Protein AF-A0A0F9IP49-F1 (afdb_monomer)

Organism: NCBI:txid412755

Secondary structure (DSSP, 8-state):
--THHHHHHHHTT--GGG-----S-HHHHHHH--S-EEEEEE-S--SHHHHHHHHHHHGGGEEEEEEEEEESTT-TT-THHHHHHHHHHTTSEEEEEETTEEEEE--

Structure (mmCIF, N/CA/C/O backbone):
data_AF-A0A0F9IP49-F1
#
_entry.id   AF-A0A0F9IP49-F1
#
loop_
_atom_site.group_PDB
_atom_site.id
_atom_site.type_symbol
_atom_site.label_atom_id
_atom_site.label_alt_id
_atom_site.label_comp_id
_atom_site.label_asym_id
_atom_site.label_entity_id
_atom_site.label_seq_id
_atom_site.pdbx_PDB_ins_code
_atom_site.Cartn_x
_atom_site.Cartn_y
_atom_site.Cartn_z
_atom_site.occupancy
_atom_site.B_iso_or_equiv
_atom_site.auth_seq_id
_atom_site.auth_comp_id
_atom_site.auth_asym_id
_atom_site.auth_atom_id
_atom_site.pdbx_PDB_model_num
ATOM 1 N N . PRO A 1 1 ? -0.328 19.542 8.346 1.00 53.91 1 PRO A N 1
ATOM 2 C CA . PRO A 1 1 ? -0.943 19.641 7.001 1.00 53.91 1 PRO A CA 1
ATOM 3 C C . PRO A 1 1 ? -0.322 20.784 6.208 1.00 53.91 1 PRO A C 1
ATOM 5 O O . PRO A 1 1 ? -0.301 21.903 6.711 1.00 53.91 1 PRO A O 1
ATOM 8 N N . ALA A 1 2 ? 0.028 20.545 4.946 1.00 51.00 2 ALA A N 1
ATOM 9 C CA . ALA A 1 2 ? -0.337 21.558 3.968 1.00 51.00 2 ALA A CA 1
ATOM 10 C C . ALA A 1 2 ? -1.884 21.620 3.976 1.00 51.00 2 ALA A C 1
ATOM 12 O O . ALA A 1 2 ? -2.521 20.566 3.912 1.00 51.00 2 ALA A O 1
ATOM 13 N N . PRO A 1 3 ? -2.524 22.790 4.119 1.00 66.19 3 PRO A N 1
ATOM 14 C CA . PRO A 1 3 ? -3.988 22.950 4.108 1.00 66.19 3 PRO A CA 1
ATOM 15 C C . PRO A 1 3 ? -4.714 22.292 2.915 1.00 66.19 3 PRO A C 1
ATOM 17 O O . PRO A 1 3 ? -5.928 22.117 2.943 1.00 66.19 3 PRO A O 1
ATOM 20 N N . LEU A 1 4 ? -3.970 21.897 1.880 1.00 82.81 4 LEU A N 1
ATOM 21 C CA . LEU A 1 4 ? -4.461 21.462 0.581 1.00 82.81 4 LEU A CA 1
ATOM 22 C C . LEU A 1 4 ? -5.113 20.065 0.561 1.00 82.81 4 LEU A C 1
ATOM 24 O O . LEU A 1 4 ? -6.101 19.886 -0.142 1.00 82.81 4 LEU A O 1
ATOM 28 N N . GLU A 1 5 ? -4.637 19.093 1.348 1.00 87.56 5 GLU A N 1
ATOM 29 C CA . GLU A 1 5 ? -5.172 17.712 1.322 1.00 87.56 5 GLU A CA 1
ATOM 30 C C . GLU A 1 5 ? -6.653 17.658 1.719 1.00 87.56 5 GLU A C 1
ATOM 32 O O . GLU A 1 5 ? -7.488 17.122 0.994 1.00 87.56 5 GLU A O 1
ATOM 37 N N . LYS A 1 6 ? -6.998 18.268 2.862 1.00 88.12 6 LYS A N 1
ATOM 38 C CA . LYS A 1 6 ? -8.380 18.299 3.361 1.00 88.12 6 LYS A CA 1
ATOM 39 C C . LYS A 1 6 ? -9.299 19.043 2.390 1.00 88.12 6 LYS A C 1
ATOM 41 O O . LYS A 1 6 ? -10.436 18.629 2.190 1.00 88.12 6 LYS A O 1
ATOM 46 N N . LEU A 1 7 ? -8.799 20.111 1.765 1.00 91.75 7 LEU A N 1
ATOM 47 C CA . LEU A 1 7 ? -9.538 20.846 0.740 1.00 91.75 7 LEU A CA 1
ATOM 48 C C . LEU A 1 7 ? -9.797 19.984 -0.500 1.00 91.75 7 LEU A C 1
ATOM 50 O O . LEU A 1 7 ? -10.893 20.046 -1.047 1.00 91.75 7 LEU A O 1
ATOM 54 N N . ASN A 1 8 ? -8.839 19.155 -0.918 1.00 92.88 8 ASN A N 1
ATOM 55 C CA . ASN A 1 8 ? -9.031 18.231 -2.035 1.00 92.88 8 ASN A CA 1
ATOM 56 C C . ASN A 1 8 ? -10.082 17.160 -1.712 1.00 92.88 8 ASN A C 1
ATOM 58 O O . ASN A 1 8 ? -10.965 16.931 -2.533 1.00 92.88 8 ASN A O 1
ATOM 62 N N . LEU A 1 9 ? -10.072 16.593 -0.500 1.00 93.38 9 LEU A N 1
ATOM 63 C CA . LEU A 1 9 ? -11.124 15.663 -0.062 1.00 93.38 9 LEU A CA 1
ATOM 64 C C . LEU A 1 9 ? -12.518 16.309 -0.125 1.00 93.38 9 LEU A C 1
ATOM 66 O O . LEU A 1 9 ? -13.447 15.718 -0.673 1.00 93.38 9 LEU A O 1
ATOM 70 N N . ILE A 1 10 ? -12.648 17.550 0.360 1.00 93.19 10 ILE A N 1
ATOM 71 C CA . ILE A 1 10 ? -13.906 18.313 0.304 1.00 93.19 10 ILE A CA 1
ATOM 72 C C . ILE A 1 10 ? -14.334 18.568 -1.149 1.00 93.19 10 ILE A C 1
ATOM 74 O O . ILE A 1 10 ? -15.498 18.363 -1.490 1.00 93.19 10 ILE A O 1
ATOM 78 N N . ARG A 1 11 ? -13.406 18.977 -2.025 1.00 94.56 11 ARG A N 1
ATOM 79 C CA . ARG A 1 11 ? -13.677 19.215 -3.457 1.00 94.56 11 ARG A CA 1
ATOM 80 C C . ARG A 1 11 ? -14.164 17.956 -4.171 1.00 94.56 11 ARG A C 1
ATOM 82 O O . ARG A 1 11 ? -15.067 18.042 -4.997 1.00 94.56 11 ARG A O 1
ATOM 89 N N . CYS A 1 12 ? -13.611 16.799 -3.817 1.00 95.69 12 CYS A N 1
ATOM 90 C CA . CYS A 1 12 ? -14.032 15.496 -4.327 1.00 95.69 12 CYS A CA 1
ATOM 91 C C . CYS A 1 12 ? -15.315 14.962 -3.667 1.00 95.69 12 CYS A C 1
ATOM 93 O O . CYS A 1 12 ? -15.729 13.852 -3.984 1.00 95.69 12 CYS A O 1
ATOM 95 N N . LYS A 1 13 ? -15.954 15.731 -2.770 1.00 96.44 13 LYS A N 1
ATOM 96 C CA . LYS A 1 13 ? -17.154 15.330 -2.016 1.00 96.44 13 LYS A CA 1
ATOM 97 C C . LYS A 1 13 ? -16.949 14.053 -1.187 1.00 96.44 13 LYS A C 1
ATOM 99 O O . LYS A 1 13 ? -17.893 13.300 -0.963 1.00 96.44 13 LYS A O 1
ATOM 104 N N . ILE A 1 14 ? -15.723 13.815 -0.721 1.00 94.81 14 ILE A N 1
ATOM 105 C CA . ILE A 1 14 ? -15.419 12.728 0.210 1.00 94.81 14 ILE A CA 1
ATOM 106 C C . ILE A 1 14 ? -15.893 13.128 1.611 1.00 94.81 14 ILE A C 1
ATOM 108 O O . ILE A 1 14 ? -15.605 14.230 2.086 1.00 94.81 14 ILE A O 1
ATOM 112 N N . ASP A 1 15 ? -16.597 12.221 2.289 1.00 94.88 15 ASP A N 1
ATOM 113 C CA . ASP A 1 15 ? -16.999 12.402 3.684 1.00 94.88 15 ASP A CA 1
ATOM 114 C C . ASP A 1 15 ? -15.774 12.392 4.607 1.00 94.88 15 ASP A C 1
ATOM 116 O O . ASP A 1 15 ? -15.261 11.349 5.017 1.00 94.88 15 ASP A O 1
ATOM 120 N N . THR A 1 16 ? -15.314 13.590 4.967 1.00 92.81 16 THR A N 1
ATOM 121 C CA . THR A 1 16 ? -14.118 13.754 5.799 1.00 92.81 16 THR A CA 1
ATOM 122 C C . THR A 1 16 ? -14.279 13.240 7.231 1.00 92.81 16 THR A C 1
ATOM 124 O O . THR A 1 16 ? -13.269 13.082 7.910 1.00 92.81 16 THR A O 1
ATOM 127 N N . THR A 1 17 ? -15.500 12.951 7.703 1.00 94.00 17 THR A N 1
ATOM 128 C CA . THR A 1 17 ? -15.708 12.354 9.038 1.00 94.00 17 THR A CA 1
ATOM 129 C C . THR A 1 17 ? -15.301 10.881 9.079 1.00 94.00 17 THR A C 1
ATOM 131 O O . THR A 1 17 ? -14.980 10.352 10.141 1.00 94.00 17 THR A O 1
ATOM 134 N N . ARG A 1 18 ? -15.236 10.239 7.907 1.00 93.56 18 ARG A N 1
ATOM 135 C CA . ARG A 1 18 ? -14.792 8.855 7.710 1.00 93.56 18 ARG A CA 1
ATOM 136 C C . ARG A 1 18 ? -13.368 8.762 7.160 1.00 93.56 18 ARG A C 1
ATOM 138 O O . ARG A 1 18 ? -12.927 7.680 6.781 1.00 93.56 18 ARG A O 1
ATOM 145 N N . CYS A 1 19 ? -12.636 9.876 7.133 1.00 93.12 19 CYS A N 1
ATOM 146 C CA . CYS A 1 19 ? -11.242 9.930 6.707 1.00 93.12 19 CYS A CA 1
ATOM 147 C C . CYS A 1 19 ? -10.341 10.271 7.890 1.00 93.12 19 CYS A C 1
ATOM 149 O O . CYS A 1 19 ? -10.368 11.384 8.415 1.00 93.12 19 CYS A O 1
ATOM 151 N N . ILE A 1 20 ? -9.487 9.326 8.269 1.00 91.81 20 ILE A N 1
ATOM 152 C CA . ILE A 1 20 ? -8.490 9.528 9.317 1.00 91.81 20 ILE A CA 1
ATOM 153 C C . ILE A 1 20 ? -7.128 9.663 8.649 1.00 91.81 20 ILE A C 1
ATOM 155 O O . ILE A 1 20 ? -6.713 8.794 7.887 1.00 91.81 20 ILE A O 1
ATOM 159 N N . ARG A 1 21 ? -6.415 10.751 8.951 1.00 91.06 21 ARG A N 1
ATOM 160 C CA . ARG A 1 21 ? -5.029 10.919 8.511 1.00 91.06 21 ARG A CA 1
ATOM 161 C C . ARG A 1 21 ? -4.073 10.426 9.587 1.00 91.06 21 ARG A C 1
ATOM 163 O O . ARG A 1 21 ? -4.139 10.882 10.726 1.00 91.06 21 ARG A O 1
ATOM 170 N N . LEU A 1 22 ? -3.124 9.591 9.183 1.00 93.25 22 LEU A N 1
ATOM 171 C CA . LEU A 1 22 ? -2.020 9.129 10.016 1.00 93.25 22 LEU A CA 1
ATOM 172 C C . LEU A 1 22 ? -0.739 9.831 9.547 1.00 93.25 22 LEU A C 1
ATOM 174 O O . LEU A 1 22 ? -0.370 9.718 8.382 1.00 93.25 22 LEU A O 1
ATOM 178 N N . LEU A 1 23 ? -0.094 10.612 10.420 1.00 92.69 23 LEU A N 1
ATOM 179 C CA . LEU A 1 23 ? 1.108 11.380 10.072 1.00 92.69 23 LEU A CA 1
ATOM 180 C C . LEU A 1 23 ? 2.361 10.700 10.631 1.00 92.69 23 LEU A C 1
ATOM 182 O O . LEU A 1 23 ? 2.527 10.606 11.844 1.00 92.69 23 LEU A O 1
ATOM 186 N N . GLY A 1 24 ? 3.252 10.257 9.745 1.00 93.31 24 GLY A N 1
ATOM 187 C CA . GLY A 1 24 ? 4.500 9.595 10.113 1.00 93.31 24 GLY A CA 1
ATOM 188 C C . GLY A 1 24 ? 5.062 8.748 8.974 1.00 93.31 24 GLY A C 1
ATOM 189 O O . GLY A 1 24 ? 4.500 8.700 7.885 1.00 93.31 24 GLY A O 1
ATOM 190 N N . LYS A 1 25 ? 6.180 8.061 9.233 1.00 95.94 25 LYS A N 1
ATOM 191 C CA . LYS A 1 25 ? 6.714 7.050 8.307 1.00 95.94 25 LYS A CA 1
ATOM 192 C C . LYS A 1 25 ? 5.726 5.886 8.216 1.00 95.94 25 LYS A C 1
ATOM 194 O O . LYS A 1 25 ? 5.390 5.315 9.255 1.00 95.94 25 LYS A O 1
ATOM 199 N N . SER A 1 26 ? 5.308 5.533 7.002 1.00 96.94 26 SER A N 1
ATOM 200 C CA . SER A 1 26 ? 4.290 4.507 6.727 1.00 96.94 26 SER A CA 1
ATOM 201 C C . SER A 1 26 ? 4.556 3.204 7.492 1.00 96.94 26 SER A C 1
ATOM 203 O O . SER A 1 26 ? 3.743 2.795 8.321 1.00 96.94 26 SER A O 1
ATOM 205 N N . TRP A 1 27 ? 5.759 2.641 7.371 1.00 97.38 27 TRP A N 1
ATOM 206 C CA . TRP A 1 27 ? 6.140 1.423 8.091 1.00 97.38 27 TRP A CA 1
ATOM 207 C C . TRP A 1 27 ? 6.182 1.533 9.625 1.00 97.38 27 TRP A C 1
ATOM 209 O O . TRP A 1 27 ? 6.084 0.518 10.311 1.00 97.38 27 TRP A O 1
ATOM 219 N N . ASN A 1 28 ? 6.339 2.728 10.205 1.00 97.88 28 ASN A N 1
ATOM 220 C CA . ASN A 1 28 ? 6.238 2.897 11.662 1.00 97.88 28 ASN A CA 1
ATOM 221 C C . ASN A 1 28 ? 4.773 2.869 12.114 1.00 97.88 28 ASN A C 1
ATOM 223 O O . ASN A 1 28 ? 4.472 2.355 13.192 1.00 97.88 28 ASN A O 1
ATOM 227 N N . ILE A 1 29 ? 3.879 3.418 11.288 1.00 97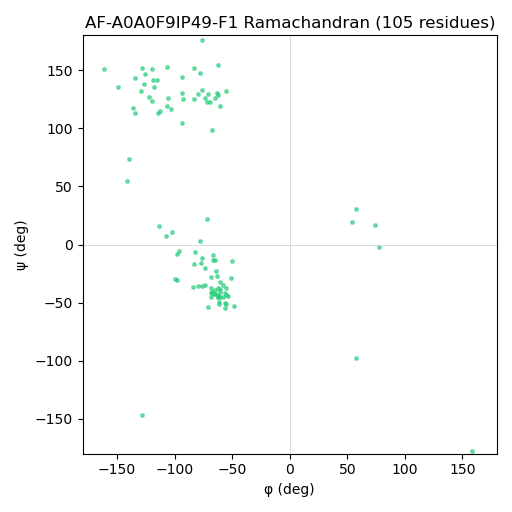.75 29 ILE A N 1
ATOM 228 C CA . ILE A 1 29 ? 2.437 3.416 11.525 1.00 97.75 29 ILE A CA 1
ATOM 229 C C . ILE A 1 29 ? 1.888 2.001 11.344 1.00 97.75 29 ILE A C 1
ATOM 231 O O . ILE A 1 29 ? 1.294 1.487 12.283 1.00 97.75 29 ILE A O 1
ATOM 235 N N . GLY A 1 30 ? 2.145 1.342 10.208 1.00 97.44 30 GLY A N 1
ATOM 236 C CA . GLY A 1 30 ? 1.617 0.002 9.905 1.00 97.44 30 GLY A CA 1
ATOM 237 C C . GLY A 1 30 ? 1.972 -1.044 10.969 1.00 97.44 30 GLY A C 1
ATOM 238 O O . GLY A 1 30 ? 1.105 -1.783 11.441 1.00 97.44 30 GLY A O 1
ATOM 239 N N . LYS A 1 31 ? 3.217 -1.015 11.472 1.00 96.81 31 LYS A N 1
ATOM 240 C CA . LYS A 1 31 ? 3.669 -1.892 12.568 1.00 96.81 31 LYS A CA 1
ATOM 241 C C . LYS A 1 31 ? 2.803 -1.782 13.822 1.00 96.81 31 LYS A C 1
ATOM 243 O O . LYS A 1 31 ? 2.551 -2.796 14.465 1.00 96.81 31 LYS A O 1
ATOM 248 N N . ASN A 1 32 ? 2.333 -0.580 14.146 1.00 96.00 32 ASN A N 1
ATOM 249 C CA . ASN A 1 32 ? 1.554 -0.297 15.352 1.00 96.00 32 ASN A CA 1
ATOM 250 C C . ASN A 1 32 ? 0.070 -0.035 15.059 1.00 96.00 32 ASN A C 1
ATOM 252 O O . ASN A 1 32 ? -0.660 0.383 15.956 1.00 96.00 32 ASN A O 1
ATOM 256 N N . PHE A 1 33 ? -0.382 -0.236 13.817 1.00 97.31 33 PHE A N 1
ATOM 257 C CA . PHE A 1 33 ? -1.760 0.045 13.449 1.00 97.31 33 PHE A CA 1
ATOM 258 C C . PHE A 1 33 ? -2.682 -0.983 14.127 1.00 97.31 33 PHE A C 1
ATOM 260 O O . PHE A 1 33 ? -2.475 -2.186 13.951 1.00 97.31 33 PHE A O 1
ATOM 267 N N . PRO A 1 34 ? -3.663 -0.545 14.937 1.00 96.62 34 PRO A N 1
ATOM 268 C CA . PRO A 1 34 ? -4.354 -1.436 15.870 1.00 96.62 34 PRO A CA 1
ATOM 269 C C . PRO A 1 34 ? -5.488 -2.246 15.231 1.00 96.62 34 PRO A C 1
ATOM 271 O O . PRO A 1 34 ? -6.071 -3.099 15.895 1.00 96.62 34 PRO A O 1
ATOM 274 N N . PHE A 1 35 ? -5.824 -1.982 13.967 1.00 97.00 35 PHE A N 1
ATOM 275 C CA . PHE A 1 35 ? -6.966 -2.589 13.291 1.00 97.00 35 PHE A CA 1
ATOM 276 C C . PHE A 1 35 ? -6.535 -3.390 12.067 1.00 97.00 35 PHE A C 1
ATOM 278 O O . PHE A 1 35 ? -5.556 -3.053 11.401 1.00 97.00 35 PHE A O 1
ATOM 285 N N 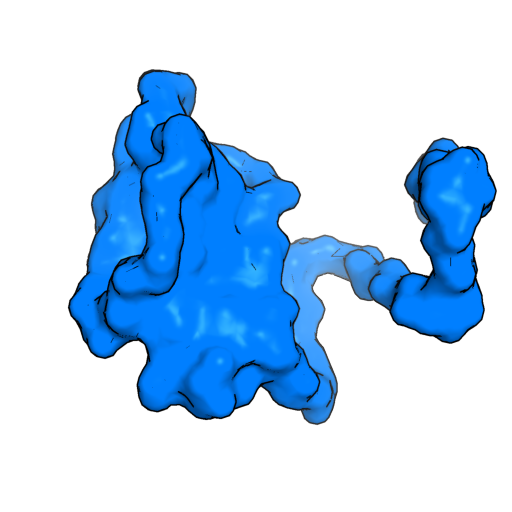. MET A 1 36 ? -7.314 -4.422 11.752 1.00 98.19 36 MET A N 1
ATOM 286 C CA . MET A 1 36 ? -7.226 -5.097 10.462 1.00 98.19 36 MET A CA 1
ATOM 287 C C . MET A 1 36 ? -7.935 -4.264 9.391 1.00 98.19 36 MET A C 1
ATOM 289 O O . MET A 1 36 ? -8.930 -3.592 9.673 1.00 98.19 36 MET A O 1
ATOM 293 N N . VAL A 1 37 ? -7.437 -4.319 8.161 1.00 98.06 37 V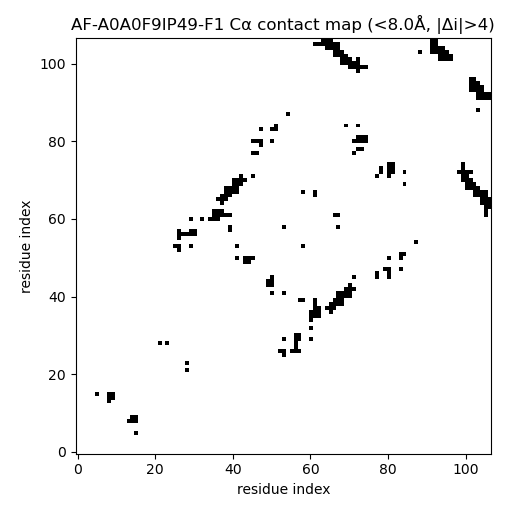AL A N 1
ATOM 294 C CA . VAL A 1 37 ? -7.984 -3.594 7.012 1.00 98.06 37 VAL A CA 1
ATOM 295 C C . VAL A 1 37 ? -8.279 -4.550 5.8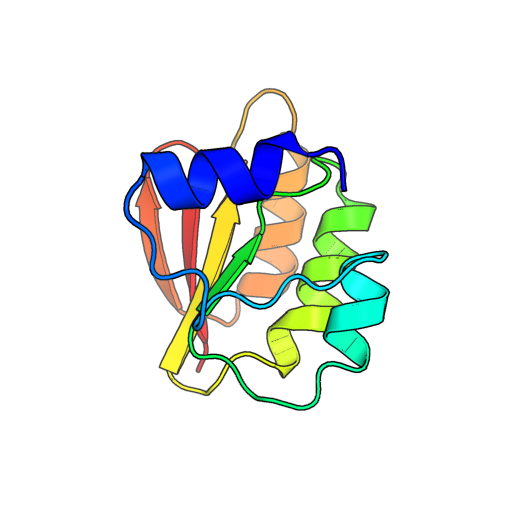64 1.00 98.06 37 VAL A C 1
ATOM 297 O O . VAL A 1 37 ? -7.575 -5.533 5.655 1.00 98.06 37 VAL A O 1
ATOM 300 N N . HIS A 1 38 ? -9.320 -4.245 5.095 1.00 98.44 38 HIS A N 1
ATOM 301 C CA . HIS A 1 38 ? -9.701 -5.050 3.932 1.00 98.44 38 HIS A CA 1
ATOM 302 C C . HIS A 1 38 ? -8.892 -4.701 2.680 1.00 98.44 38 HIS A C 1
ATOM 304 O O . HIS A 1 38 ? -8.890 -5.467 1.723 1.00 98.44 38 HIS A O 1
ATOM 310 N N . MET A 1 39 ? -8.230 -3.542 2.666 1.00 98.19 39 MET A N 1
ATOM 311 C CA . MET A 1 39 ? -7.433 -3.093 1.535 1.00 98.19 39 MET A CA 1
ATOM 312 C C . MET A 1 39 ? -6.258 -2.234 2.001 1.00 98.19 39 MET A C 1
ATOM 314 O O . MET A 1 39 ? -6.436 -1.329 2.819 1.00 98.19 39 MET A O 1
ATOM 318 N N . VAL A 1 40 ? -5.082 -2.492 1.434 1.00 98.31 40 VAL A N 1
ATOM 319 C CA . VAL A 1 40 ? -3.907 -1.616 1.486 1.00 98.31 40 VAL A CA 1
ATOM 320 C C . VAL A 1 40 ? -3.498 -1.287 0.055 1.00 98.31 40 VAL A C 1
ATOM 322 O O . VAL A 1 40 ? -3.303 -2.187 -0.759 1.00 98.31 40 VAL A O 1
ATOM 325 N N . PHE A 1 41 ? -3.360 0.002 -0.242 1.00 98.06 41 PHE A N 1
ATOM 326 C CA . PHE A 1 41 ? -2.850 0.499 -1.518 1.00 98.0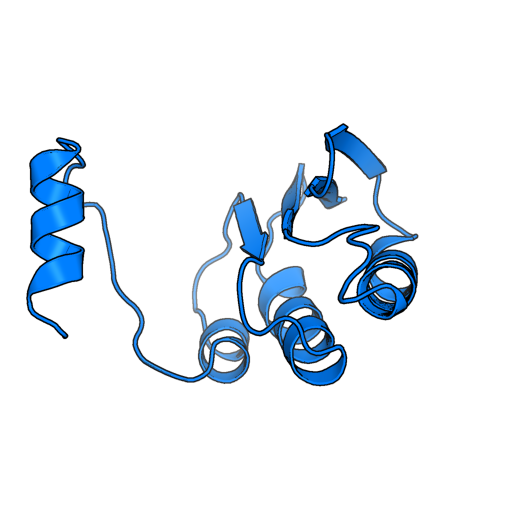6 41 PHE A CA 1
ATOM 327 C C . PHE A 1 41 ? -1.517 1.208 -1.273 1.00 98.06 41 PHE A C 1
ATOM 329 O O . PHE A 1 41 ? -1.479 2.224 -0.577 1.00 98.06 41 PHE A O 1
ATOM 336 N N . VAL A 1 42 ? -0.428 0.639 -1.786 1.00 97.00 42 VAL A N 1
ATOM 337 C CA . VAL A 1 42 ? 0.930 1.168 -1.640 1.00 97.00 42 VAL A CA 1
ATOM 338 C C . VAL A 1 42 ? 1.246 2.036 -2.852 1.00 97.00 42 VAL A C 1
ATOM 340 O O . VAL A 1 42 ? 1.498 1.526 -3.938 1.00 97.00 42 VAL A O 1
ATOM 343 N N . ASP A 1 43 ? 1.226 3.346 -2.638 1.00 94.56 43 ASP A N 1
ATOM 344 C CA . ASP A 1 43 ? 1.563 4.385 -3.616 1.00 94.56 43 ASP A CA 1
ATOM 345 C C . ASP A 1 43 ? 2.374 5.464 -2.894 1.00 94.56 43 ASP A C 1
ATOM 347 O O . ASP A 1 43 ? 1.865 6.486 -2.429 1.00 94.56 43 ASP A O 1
ATOM 351 N N . GLY A 1 44 ? 3.621 5.103 -2.602 1.00 86.19 44 GLY A N 1
ATOM 352 C CA . GLY A 1 44 ? 4.506 5.836 -1.709 1.00 86.19 44 GLY A CA 1
ATOM 353 C C . GLY A 1 44 ? 5.855 6.116 -2.354 1.00 86.19 44 GLY A C 1
ATOM 354 O O . GLY A 1 44 ? 5.966 6.342 -3.549 1.00 86.19 44 GLY A O 1
ATOM 355 N N . ASP A 1 45 ? 6.909 6.121 -1.546 1.00 83.44 45 ASP A N 1
ATOM 356 C CA . ASP A 1 45 ? 8.273 6.321 -2.033 1.00 83.44 45 ASP A CA 1
ATOM 357 C C . ASP A 1 45 ? 8.647 5.206 -3.030 1.00 83.44 45 ASP A C 1
ATOM 359 O O . ASP A 1 45 ? 8.660 4.031 -2.664 1.00 83.44 45 ASP A O 1
ATOM 363 N N . HIS A 1 46 ? 8.966 5.567 -4.278 1.00 88.88 46 HIS A N 1
ATOM 364 C CA . HIS A 1 46 ? 9.262 4.631 -5.373 1.00 88.88 46 HIS A CA 1
ATOM 365 C C . HIS A 1 46 ? 10.625 3.909 -5.224 1.00 88.88 46 HIS A C 1
ATOM 367 O O . HIS A 1 46 ? 11.236 3.461 -6.197 1.00 88.88 46 HIS A O 1
ATOM 373 N N . GLY A 1 47 ? 11.153 3.830 -4.003 1.00 90.81 47 GLY A N 1
ATOM 374 C CA . GLY A 1 47 ? 12.366 3.104 -3.664 1.00 90.81 47 GLY A CA 1
ATOM 375 C C . GLY A 1 47 ? 12.079 1.680 -3.185 1.00 90.81 47 GLY A C 1
ATOM 376 O O . GLY A 1 47 ? 11.157 1.435 -2.410 1.00 90.81 47 GLY A O 1
ATOM 377 N N . VAL A 1 48 ? 12.965 0.745 -3.540 1.00 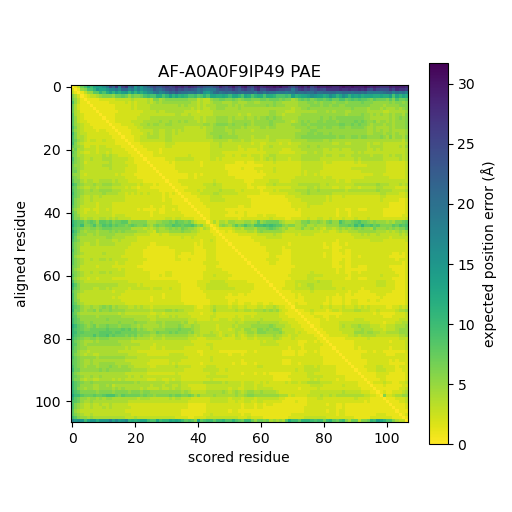93.12 48 VAL A N 1
ATOM 378 C CA . VAL A 1 48 ? 12.874 -0.673 -3.134 1.00 93.12 48 VAL A CA 1
ATOM 379 C C . VAL A 1 48 ? 12.780 -0.843 -1.612 1.00 93.12 48 VAL A C 1
ATOM 381 O O . VAL A 1 48 ? 11.870 -1.498 -1.117 1.00 93.12 48 VAL A O 1
ATOM 384 N N . LYS A 1 49 ? 13.689 -0.218 -0.848 1.00 95.12 49 LYS A N 1
ATOM 385 C CA . LYS A 1 49 ? 13.717 -0.337 0.625 1.00 95.12 49 LYS A CA 1
ATOM 386 C C . LYS A 1 49 ? 12.474 0.264 1.305 1.00 95.12 49 LYS A C 1
ATOM 388 O O . LYS A 1 49 ? 12.003 -0.324 2.278 1.00 95.12 49 LYS A O 1
ATOM 393 N N . PRO A 1 50 ? 11.975 1.446 0.899 1.00 94.62 50 PRO A N 1
ATOM 394 C CA . PRO A 1 50 ? 10.685 1.948 1.365 1.00 94.62 50 PRO A CA 1
ATOM 395 C C . PRO A 1 50 ? 9.519 0.990 1.101 1.00 94.62 50 PRO A C 1
ATOM 397 O O . PRO A 1 50 ? 8.818 0.648 2.051 1.00 94.62 50 PRO A O 1
ATOM 400 N N . VAL A 1 51 ? 9.363 0.492 -0.132 1.00 95.19 51 VAL A N 1
ATOM 401 C CA . VAL A 1 51 ? 8.268 -0.427 -0.492 1.00 95.19 51 VAL A CA 1
ATOM 402 C C . VAL A 1 51 ? 8.357 -1.737 0.289 1.00 95.19 51 VAL A C 1
ATOM 404 O O . VAL A 1 51 ? 7.363 -2.177 0.854 1.00 95.19 51 VAL A O 1
ATOM 407 N N . GLU A 1 52 ? 9.549 -2.318 0.432 1.00 96.31 52 GLU A N 1
ATOM 408 C CA . GLU A 1 52 ? 9.778 -3.506 1.268 1.00 96.31 52 GLU A CA 1
ATOM 409 C C . GLU A 1 52 ? 9.307 -3.300 2.720 1.00 96.31 52 GLU A C 1
ATOM 411 O O . GLU A 1 52 ? 8.659 -4.168 3.318 1.00 96.31 52 GLU A O 1
ATOM 416 N N . LYS A 1 53 ? 9.606 -2.130 3.300 1.00 97.62 53 LYS A N 1
ATOM 417 C CA . LYS A 1 53 ? 9.180 -1.782 4.662 1.00 97.62 53 LYS A CA 1
ATOM 418 C C . LYS A 1 53 ? 7.673 -1.597 4.761 1.00 97.62 53 LYS A C 1
ATOM 420 O O . LYS A 1 53 ? 7.104 -1.971 5.786 1.00 97.62 53 LYS A O 1
ATOM 425 N N . ASP A 1 54 ? 7.049 -1.029 3.736 1.00 97.56 54 ASP A N 1
ATOM 426 C CA . ASP A 1 54 ? 5.602 -0.861 3.682 1.00 97.56 54 ASP A CA 1
ATOM 427 C C . ASP A 1 54 ? 4.901 -2.214 3.556 1.00 97.56 54 ASP A C 1
ATOM 429 O O . ASP A 1 54 ? 4.000 -2.488 4.347 1.00 97.56 54 ASP A O 1
ATOM 433 N N . ILE A 1 55 ? 5.382 -3.109 2.685 1.00 97.44 55 ILE A N 1
ATOM 434 C CA . ILE A 1 55 ? 4.880 -4.486 2.594 1.00 97.44 55 ILE A CA 1
ATOM 435 C C . ILE A 1 55 ? 4.983 -5.177 3.951 1.00 97.44 55 ILE A C 1
ATOM 437 O O . ILE A 1 55 ? 3.979 -5.622 4.502 1.00 97.44 55 ILE A O 1
ATOM 441 N N . SER A 1 56 ? 6.177 -5.190 4.543 1.00 97.88 56 SER A N 1
ATOM 442 C CA . SER A 1 56 ? 6.426 -5.869 5.820 1.00 97.88 56 SER A CA 1
ATOM 443 C C . SER A 1 56 ? 5.579 -5.324 6.975 1.00 97.88 56 SER A C 1
ATOM 445 O O . SER A 1 56 ? 5.248 -6.056 7.906 1.00 97.88 56 SER A O 1
ATOM 447 N N . ALA A 1 57 ? 5.254 -4.029 6.958 1.00 98.06 57 ALA A N 1
ATOM 448 C CA . ALA A 1 57 ? 4.480 -3.391 8.017 1.00 98.06 57 ALA A CA 1
ATOM 449 C C . ALA A 1 57 ? 2.966 -3.555 7.840 1.00 98.06 57 ALA A C 1
ATOM 451 O O . ALA A 1 57 ? 2.258 -3.674 8.840 1.00 98.06 57 ALA A O 1
ATOM 452 N N . TRP A 1 58 ? 2.474 -3.524 6.600 1.00 98.31 58 TRP A N 1
ATOM 453 C CA . TRP A 1 58 ? 1.043 -3.481 6.307 1.00 98.31 58 TRP A CA 1
ATOM 454 C C . TRP A 1 58 ? 0.448 -4.830 5.925 1.00 98.31 58 TRP A C 1
ATOM 456 O O . TRP A 1 58 ? -0.710 -5.063 6.259 1.00 98.31 58 TRP A O 1
ATOM 466 N N . LEU A 1 59 ? 1.212 -5.738 5.310 1.00 98.00 59 LEU A N 1
ATOM 467 C CA . LEU A 1 59 ? 0.726 -7.070 4.940 1.00 98.00 59 LEU A CA 1
ATOM 468 C C . LEU A 1 59 ? 0.117 -7.834 6.138 1.00 98.00 59 LEU A C 1
ATOM 470 O O . LEU A 1 59 ? -1.005 -8.317 5.999 1.00 98.00 59 LEU A O 1
ATOM 474 N N . PRO A 1 60 ? 0.722 -7.851 7.350 1.00 97.69 60 PRO A N 1
ATOM 475 C CA . PRO A 1 60 ? 0.116 -8.500 8.523 1.00 97.69 60 PRO A CA 1
ATOM 476 C C . PRO A 1 60 ? -1.166 -7.829 9.041 1.00 97.69 60 PRO A C 1
ATOM 478 O O . PRO A 1 60 ? -1.801 -8.342 9.961 1.00 97.69 60 PRO A O 1
ATOM 481 N N . ARG A 1 61 ? -1.517 -6.645 8.522 1.00 98.25 61 ARG A N 1
ATOM 482 C CA . ARG A 1 61 ? -2.739 -5.901 8.864 1.00 98.25 61 ARG A CA 1
ATOM 483 C C . ARG A 1 61 ? -3.851 -6.115 7.844 1.00 98.25 61 ARG A C 1
ATOM 485 O O . ARG A 1 61 ? -4.972 -5.683 8.103 1.00 98.25 61 ARG A O 1
ATOM 492 N N . VAL A 1 62 ? -3.580 -6.773 6.718 1.00 98.50 62 VAL A N 1
ATOM 493 C CA . VAL A 1 62 ? -4.611 -7.105 5.731 1.00 98.50 62 VAL A CA 1
ATOM 494 C C . VAL A 1 62 ? -5.373 -8.341 6.206 1.00 98.50 62 VAL A C 1
ATOM 496 O O . VAL A 1 62 ? -4.774 -9.334 6.611 1.00 98.50 62 VAL A O 1
ATOM 499 N N . THR A 1 63 ? -6.704 -8.276 6.216 1.00 98.31 63 THR A N 1
ATOM 500 C CA . THR A 1 63 ? -7.549 -9.429 6.560 1.00 98.31 63 THR A CA 1
ATOM 501 C C . THR A 1 63 ? -7.356 -10.570 5.563 1.00 98.31 63 THR A C 1
ATOM 503 O O . THR A 1 63 ? -7.098 -10.320 4.387 1.00 98.31 63 THR A O 1
ATOM 506 N N . VAL A 1 64 ? -7.609 -11.813 5.984 1.00 97.81 64 VAL A N 1
ATOM 507 C CA . VAL A 1 64 ? -7.830 -12.921 5.039 1.00 97.81 64 VAL A CA 1
ATOM 508 C C . VAL A 1 64 ? -8.973 -12.546 4.087 1.00 97.81 64 VAL A C 1
ATOM 510 O O . VAL A 1 64 ? -10.007 -12.031 4.514 1.00 97.81 64 VAL A O 1
ATOM 513 N N . GLY A 1 65 ? -8.763 -12.749 2.790 1.00 97.81 65 GLY A N 1
ATOM 514 C CA . GLY A 1 65 ? -9.631 -12.297 1.702 1.00 97.81 65 GLY A CA 1
ATOM 515 C C . GLY A 1 65 ? -9.507 -10.809 1.351 1.00 97.81 65 GLY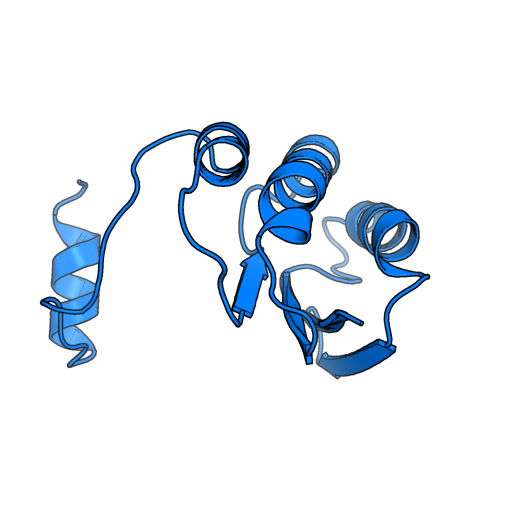 A C 1
ATOM 516 O O . GLY A 1 65 ? -10.182 -10.359 0.426 1.00 97.81 65 GLY A O 1
ATOM 517 N N . GLY A 1 66 ? -8.679 -10.047 2.070 1.00 98.50 66 GLY A N 1
ATOM 518 C CA . GLY A 1 66 ? -8.397 -8.642 1.788 1.00 98.50 66 GLY A CA 1
ATOM 519 C C . GLY A 1 66 ? -7.449 -8.459 0.603 1.00 98.50 66 GLY A C 1
ATOM 520 O O . GLY A 1 66 ? -6.945 -9.422 0.030 1.00 98.50 66 GLY A O 1
ATOM 521 N N . ILE A 1 67 ? -7.207 -7.204 0.232 1.00 98.69 67 ILE A N 1
ATOM 522 C CA . ILE A 1 67 ? -6.435 -6.838 -0.959 1.00 98.69 67 ILE A CA 1
ATOM 523 C C . ILE A 1 67 ? -5.186 -6.056 -0.563 1.00 98.69 67 ILE A C 1
ATOM 525 O O . ILE A 1 67 ? -5.253 -5.110 0.222 1.00 98.69 67 ILE A O 1
ATOM 529 N N . MET A 1 68 ? -4.053 -6.400 -1.166 1.00 98.56 68 MET A N 1
ATOM 530 C CA . MET A 1 68 ? -2.876 -5.541 -1.181 1.00 98.56 68 MET A CA 1
ATOM 531 C C . MET A 1 68 ? -2.514 -5.204 -2.622 1.00 98.56 68 MET A C 1
ATOM 533 O O . MET A 1 68 ? -2.322 -6.096 -3.444 1.00 98.56 68 MET A O 1
ATOM 537 N N . ALA A 1 69 ? -2.445 -3.914 -2.931 1.00 98.31 69 ALA A N 1
ATOM 538 C CA . ALA A 1 69 ? -2.190 -3.418 -4.274 1.00 98.31 69 ALA A CA 1
ATOM 539 C C . ALA A 1 69 ? -1.043 -2.408 -4.284 1.00 98.31 69 ALA A C 1
ATOM 541 O O . ALA A 1 69 ? -0.798 -1.723 -3.290 1.00 98.31 69 ALA A O 1
ATOM 542 N N . PHE A 1 70 ? -0.350 -2.332 -5.416 1.00 97.62 70 PHE A N 1
ATOM 543 C CA . PHE A 1 70 ? 0.874 -1.557 -5.585 1.00 97.62 70 PHE A CA 1
ATOM 544 C C . PHE A 1 70 ? 0.767 -0.661 -6.805 1.00 97.62 70 PHE A C 1
ATOM 546 O O . PHE A 1 70 ? 0.397 -1.128 -7.883 1.00 97.62 70 PHE A O 1
ATOM 553 N N . HIS A 1 71 ? 1.124 0.603 -6.624 1.00 91.81 71 HIS A N 1
ATOM 554 C CA . HIS A 1 71 ? 1.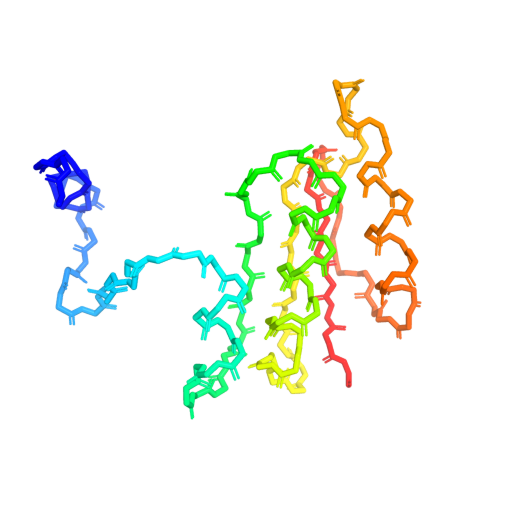463 1.517 -7.699 1.00 91.81 71 HIS A CA 1
ATOM 555 C C . HIS A 1 71 ? 2.940 1.290 -8.097 1.00 91.81 71 HIS A C 1
ATOM 557 O O . HIS A 1 71 ? 3.737 0.808 -7.294 1.00 91.81 71 HIS A O 1
ATOM 563 N N . ASP A 1 72 ? 3.292 1.565 -9.353 1.00 92.19 72 ASP A N 1
ATOM 564 C CA . ASP A 1 72 ? 4.630 1.395 -9.954 1.00 92.19 72 ASP A CA 1
ATOM 565 C C . ASP A 1 72 ? 5.116 -0.033 -10.279 1.00 92.19 72 ASP A C 1
ATOM 567 O O . ASP A 1 72 ? 6.297 -0.255 -10.572 1.00 92.19 72 ASP A O 1
ATOM 571 N N . TYR A 1 73 ? 4.217 -1.013 -10.335 1.00 95.69 73 TYR A N 1
ATOM 572 C CA . TYR A 1 73 ? 4.553 -2.349 -10.830 1.00 95.69 73 TYR A CA 1
ATOM 573 C C . TYR A 1 73 ? 4.969 -2.306 -12.308 1.00 95.69 73 TYR A C 1
ATOM 575 O O . TYR A 1 73 ? 4.278 -1.706 -13.128 1.00 95.69 73 TYR A O 1
ATOM 583 N N . LYS A 1 74 ? 6.110 -2.913 -12.670 1.00 95.69 74 LYS A N 1
ATOM 584 C CA . LYS A 1 74 ? 6.693 -2.859 -14.031 1.00 95.69 74 LYS A CA 1
ATOM 585 C C . LYS A 1 74 ? 6.906 -1.434 -14.577 1.00 95.69 74 LYS A C 1
ATOM 587 O O . LYS A 1 74 ? 7.061 -1.252 -15.787 1.00 95.69 74 LYS A O 1
ATOM 592 N N . HIS A 1 75 ? 6.945 -0.413 -13.719 1.00 94.31 75 HIS A N 1
ATOM 593 C CA . HIS A 1 75 ? 7.146 0.959 -14.170 1.00 94.31 75 HIS A CA 1
ATOM 594 C C . HIS A 1 75 ? 8.600 1.161 -14.654 1.00 94.31 75 HIS A C 1
ATOM 596 O O . HIS A 1 75 ? 9.541 0.855 -13.917 1.00 94.31 75 HIS A O 1
ATOM 602 N N . PRO A 1 76 ? 8.836 1.724 -15.858 1.00 93.19 76 PRO A N 1
ATOM 603 C CA . PRO A 1 76 ? 10.169 1.779 -16.476 1.00 93.19 76 PRO A CA 1
ATOM 604 C C . PRO A 1 76 ? 11.200 2.595 -15.685 1.00 93.19 76 PRO A C 1
ATOM 606 O O . PRO A 1 76 ? 12.392 2.318 -15.758 1.00 93.19 76 PRO A O 1
ATOM 609 N N . ASN A 1 77 ? 10.752 3.585 -14.909 1.00 92.50 77 ASN A N 1
ATOM 610 C CA . ASN A 1 77 ? 11.638 4.399 -14.066 1.00 92.50 77 ASN A CA 1
ATOM 611 C C . ASN A 1 77 ? 12.088 3.692 -12.777 1.00 92.50 77 ASN A C 1
ATOM 613 O O . ASN A 1 77 ? 13.024 4.157 -12.133 1.00 92.50 77 ASN A O 1
ATOM 617 N N . VAL A 1 78 ? 11.422 2.603 -12.386 1.00 90.81 78 VAL A N 1
ATOM 618 C CA . VAL A 1 78 ? 11.669 1.883 -11.127 1.00 90.81 78 VAL A CA 1
ATOM 619 C C . VAL A 1 78 ? 11.553 0.366 -11.331 1.00 90.81 78 VAL A C 1
ATOM 621 O O . VAL A 1 78 ? 10.812 -0.312 -10.622 1.00 90.81 78 VAL A O 1
ATOM 624 N N . PRO A 1 79 ? 12.306 -0.207 -12.291 1.00 89.94 79 PRO A N 1
ATOM 625 C CA . PRO A 1 79 ? 12.138 -1.601 -12.708 1.00 89.94 79 PRO A CA 1
ATOM 626 C C . PRO A 1 79 ? 12.313 -2.587 -11.545 1.00 89.94 79 PRO A C 1
ATOM 628 O O . PRO A 1 79 ? 11.573 -3.566 -11.450 1.00 89.94 79 PRO A O 1
ATOM 631 N N . SER A 1 80 ? 13.218 -2.274 -10.610 1.00 91.19 80 SER A N 1
ATOM 632 C CA . SER A 1 80 ? 13.505 -3.079 -9.418 1.00 91.19 80 SER A CA 1
ATOM 633 C C . SER A 1 80 ? 12.341 -3.185 -8.423 1.00 91.19 80 SER A C 1
ATOM 635 O O . SER A 1 80 ? 12.395 -4.032 -7.534 1.00 91.19 80 SER A O 1
ATOM 637 N N . LEU A 1 81 ? 11.286 -2.363 -8.543 1.00 92.88 81 LEU A N 1
ATOM 638 C CA . LEU A 1 81 ? 10.078 -2.525 -7.722 1.00 92.88 81 LEU A CA 1
ATOM 639 C C . LEU A 1 81 ? 9.303 -3.801 -8.072 1.00 92.88 81 LEU A C 1
ATOM 641 O O . LEU A 1 81 ? 8.656 -4.392 -7.212 1.00 92.88 81 LEU A O 1
ATOM 645 N N . THR A 1 82 ? 9.406 -4.264 -9.315 1.00 95.38 82 THR A N 1
ATOM 646 C CA . THR A 1 82 ? 8.733 -5.491 -9.762 1.00 95.38 82 THR A CA 1
ATOM 647 C C . THR A 1 82 ? 9.239 -6.703 -8.984 1.00 95.38 82 THR A C 1
ATOM 649 O O . THR A 1 82 ? 8.443 -7.500 -8.490 1.00 95.38 82 THR A O 1
ATOM 652 N N . ASP A 1 83 ? 10.558 -6.812 -8.818 1.00 95.62 83 ASP A N 1
ATOM 653 C CA . ASP A 1 83 ? 11.190 -7.963 -8.173 1.00 95.62 83 ASP A CA 1
ATOM 654 C C . ASP A 1 83 ? 10.858 -8.033 -6.682 1.00 95.62 83 ASP A C 1
ATOM 656 O O . ASP A 1 83 ? 10.555 -9.108 -6.166 1.00 95.62 83 ASP A O 1
ATOM 660 N N . ILE A 1 84 ? 10.857 -6.889 -5.987 1.00 95.62 84 ILE A N 1
ATOM 661 C CA . ILE A 1 84 ? 10.524 -6.849 -4.557 1.00 95.62 84 ILE A CA 1
ATOM 662 C C . ILE A 1 84 ? 9.047 -7.168 -4.314 1.00 95.62 84 ILE A C 1
ATOM 664 O O . ILE A 1 84 ? 8.739 -7.952 -3.417 1.00 95.62 84 ILE A O 1
ATOM 668 N N . VAL A 1 85 ? 8.139 -6.637 -5.143 1.00 96.69 85 VAL A N 1
ATOM 669 C CA . VAL A 1 85 ? 6.711 -6.970 -5.062 1.00 96.69 85 VAL A CA 1
ATOM 670 C C . VAL A 1 85 ? 6.518 -8.463 -5.318 1.00 96.69 85 VAL A C 1
ATOM 672 O O . VAL A 1 85 ? 5.907 -9.137 -4.496 1.00 96.69 85 VAL A O 1
ATOM 675 N N . ASN A 1 86 ? 7.107 -9.016 -6.382 1.00 96.94 86 ASN A N 1
ATOM 676 C CA . ASN A 1 86 ? 7.002 -10.445 -6.687 1.00 96.94 86 ASN A CA 1
ATOM 677 C C . ASN A 1 86 ? 7.581 -11.323 -5.566 1.00 96.94 86 ASN A C 1
ATOM 679 O O . ASN A 1 86 ? 6.984 -12.335 -5.209 1.00 96.94 86 ASN A O 1
ATOM 683 N N . SER A 1 87 ? 8.716 -10.933 -4.980 1.00 96.31 87 SER A N 1
ATOM 684 C CA . SER A 1 87 ? 9.356 -11.696 -3.906 1.00 96.31 87 SER A CA 1
ATOM 685 C C . SER A 1 87 ? 8.447 -11.844 -2.687 1.00 96.31 87 SER A C 1
ATOM 687 O O . SER A 1 87 ? 8.349 -12.938 -2.137 1.00 96.31 87 SER A O 1
ATOM 689 N N . PHE A 1 88 ? 7.793 -10.765 -2.256 1.00 96.81 88 PHE A N 1
ATOM 690 C CA . PHE A 1 88 ? 6.905 -10.804 -1.092 1.00 96.81 88 PHE A CA 1
ATOM 691 C C . PHE A 1 88 ? 5.536 -11.387 -1.420 1.00 96.81 88 PHE A C 1
ATOM 693 O O . PHE A 1 88 ? 4.941 -12.063 -0.583 1.00 96.81 88 PHE A O 1
ATOM 700 N N . MET A 1 89 ? 5.035 -11.106 -2.623 1.00 97.81 89 MET A N 1
ATOM 701 C CA . MET A 1 89 ? 3.649 -11.382 -2.970 1.00 97.81 89 MET A CA 1
ATOM 702 C C . MET A 1 89 ? 3.441 -12.706 -3.710 1.00 97.81 89 MET A C 1
ATOM 704 O O . MET A 1 89 ? 2.297 -13.100 -3.904 1.00 97.81 89 MET A O 1
ATOM 708 N N . SER A 1 90 ? 4.516 -13.425 -4.063 1.00 97.06 90 SER A N 1
ATOM 709 C CA . SER A 1 90 ? 4.448 -14.740 -4.727 1.00 97.06 90 SER A CA 1
ATOM 710 C C . SER A 1 90 ? 3.533 -15.789 -4.069 1.00 97.06 90 SER A C 1
ATOM 712 O O . SER A 1 90 ? 2.998 -16.610 -4.814 1.00 97.06 90 SER A O 1
ATOM 714 N N . PRO A 1 91 ? 3.291 -15.797 -2.739 1.00 97.25 91 PRO A N 1
ATOM 715 C CA . PRO A 1 91 ? 2.340 -16.735 -2.137 1.00 97.25 91 PRO A CA 1
ATOM 716 C C . PRO A 1 91 ? 0.861 -16.373 -2.353 1.00 97.25 91 PRO A C 1
ATOM 718 O O . PRO A 1 91 ? -0.004 -17.185 -2.033 1.00 97.25 91 PRO A O 1
ATOM 721 N N . TYR A 1 92 ? 0.557 -15.163 -2.829 1.00 98.12 92 TYR A N 1
ATOM 722 C CA . TYR A 1 92 ? -0.799 -14.620 -2.899 1.00 98.12 92 TYR A CA 1
ATOM 723 C C . TYR A 1 92 ? -1.342 -14.595 -4.329 1.00 98.12 92 TYR A C 1
ATOM 725 O O . TYR A 1 92 ? -0.603 -14.500 -5.308 1.00 98.12 92 TYR A O 1
ATOM 733 N N . GLU A 1 93 ? -2.666 -14.663 -4.451 1.00 98.19 93 GLU A N 1
ATOM 734 C CA . GLU A 1 93 ? -3.360 -14.683 -5.739 1.00 98.19 93 GLU A CA 1
ATOM 735 C C . GLU A 1 93 ? -3.330 -13.293 -6.385 1.00 98.19 93 GLU A C 1
ATOM 737 O O . GLU A 1 93 ? -3.778 -12.325 -5.773 1.00 98.19 93 GLU A O 1
ATOM 742 N N . ILE A 1 94 ? -2.858 -13.186 -7.629 1.00 98.31 94 ILE A N 1
ATOM 743 C CA . ILE A 1 94 ? -3.026 -11.969 -8.437 1.00 98.31 94 ILE A CA 1
ATOM 744 C C . ILE A 1 94 ? -4.494 -11.880 -8.860 1.00 98.31 94 ILE A C 1
ATOM 746 O O . ILE A 1 94 ? -4.996 -12.790 -9.516 1.00 98.31 94 ILE A O 1
ATOM 750 N N . ILE A 1 95 ? -5.165 -10.778 -8.519 1.00 97.50 95 ILE A N 1
ATOM 751 C CA . ILE A 1 95 ? -6.565 -10.543 -8.911 1.00 97.50 95 ILE A CA 1
ATOM 752 C C . ILE A 1 95 ? -6.701 -9.648 -10.138 1.00 97.50 95 ILE A C 1
ATOM 754 O O . ILE A 1 95 ? -7.669 -9.788 -10.879 1.00 97.50 95 ILE A O 1
ATOM 758 N N . ASP A 1 96 ? -5.757 -8.727 -10.342 1.00 97.69 96 ASP A N 1
ATOM 759 C CA . ASP A 1 96 ? -5.717 -7.859 -11.517 1.00 97.69 96 ASP A CA 1
ATOM 760 C C . ASP A 1 96 ? -4.318 -7.250 -11.700 1.00 97.69 96 ASP A C 1
ATOM 762 O O . ASP A 1 96 ? -3.591 -7.008 -10.729 1.00 97.69 96 ASP A O 1
ATOM 766 N N . GLU A 1 97 ? -3.964 -6.967 -12.950 1.00 97.62 97 GLU A N 1
ATOM 767 C CA . GLU A 1 97 ? -2.781 -6.200 -13.338 1.00 97.62 97 GLU A CA 1
ATOM 768 C C . GLU A 1 97 ? -3.193 -5.208 -14.430 1.00 97.62 97 GLU A C 1
ATOM 770 O O . GLU A 1 97 ? -3.597 -5.593 -15.528 1.00 97.62 97 GLU A O 1
ATOM 775 N N . HIS A 1 98 ? -3.063 -3.911 -14.149 1.00 95.75 98 HIS A N 1
ATOM 776 C CA . HIS A 1 98 ? -3.422 -2.862 -15.094 1.00 95.75 98 HIS A CA 1
ATOM 777 C C . HIS A 1 98 ? -2.350 -1.778 -15.163 1.00 95.75 98 HIS A C 1
ATOM 779 O O . HIS A 1 98 ? -2.163 -0.988 -14.235 1.00 95.75 98 HIS A O 1
ATOM 785 N N . ARG A 1 99 ? -1.684 -1.691 -16.319 1.00 94.62 99 ARG A N 1
ATOM 786 C CA . ARG A 1 99 ? -0.611 -0.731 -16.611 1.00 94.62 99 ARG A CA 1
ATOM 787 C C . ARG A 1 99 ? 0.549 -0.834 -15.613 1.00 94.62 99 ARG A C 1
ATOM 789 O O . ARG A 1 99 ? 1.417 -1.671 -15.805 1.00 94.62 99 ARG A O 1
ATOM 796 N N . TYR A 1 100 ? 0.570 0.025 -14.596 1.00 95.56 100 TYR A N 1
ATOM 797 C CA . TYR A 1 100 ? 1.605 0.061 -13.559 1.00 95.56 100 TYR A CA 1
ATOM 798 C C . TYR A 1 100 ? 1.061 -0.331 -12.188 1.00 95.56 100 TYR A C 1
ATOM 800 O O . TYR A 1 100 ? 1.670 -0.045 -11.163 1.00 95.56 100 TYR A O 1
ATOM 808 N N . MET A 1 101 ? -0.120 -0.942 -12.165 1.00 96.88 101 MET A N 1
ATOM 809 C CA . MET A 1 101 ? -0.757 -1.417 -10.953 1.00 96.88 101 MET A CA 1
ATOM 810 C C . MET A 1 101 ? -0.864 -2.928 -10.983 1.00 96.88 101 MET A C 1
ATOM 812 O O . MET A 1 101 ? -1.182 -3.516 -12.016 1.00 96.88 101 MET A O 1
ATOM 816 N N . ILE A 1 102 ? -0.659 -3.533 -9.823 1.00 98.38 102 ILE A N 1
ATOM 817 C CA . ILE A 1 102 ? -0.966 -4.938 -9.577 1.00 98.38 102 ILE A CA 1
ATOM 818 C C . ILE A 1 102 ? -1.682 -5.057 -8.239 1.00 98.38 102 ILE A C 1
ATOM 820 O O . ILE A 1 102 ? -1.370 -4.328 -7.291 1.00 98.38 102 ILE A O 1
ATOM 824 N N . ALA A 1 103 ? -2.645 -5.967 -8.163 1.00 98.44 103 ALA A N 1
ATOM 825 C CA . ALA A 1 103 ? -3.390 -6.249 -6.951 1.00 98.44 103 ALA A CA 1
ATOM 826 C C . ALA A 1 103 ? -3.343 -7.740 -6.626 1.00 98.44 103 ALA A C 1
ATOM 828 O O . ALA A 1 103 ? -3.503 -8.593 -7.501 1.00 98.44 103 ALA A O 1
ATOM 829 N N . TYR A 1 104 ? -3.169 -8.031 -5.340 1.00 98.69 104 TYR A N 1
ATOM 830 C CA . TYR A 1 104 ? -3.141 -9.375 -4.788 1.00 98.69 104 TYR A CA 1
ATOM 831 C C . TYR A 1 104 ? -4.262 -9.553 -3.773 1.00 98.69 104 TYR A C 1
ATOM 833 O O . TYR A 1 104 ? -4.528 -8.654 -2.970 1.00 98.69 104 TYR A O 1
ATOM 841 N N . LYS A 1 105 ? -4.874 -10.733 -3.763 1.00 98.50 105 LYS A N 1
ATOM 842 C CA . LYS A 1 105 ? -5.771 -11.179 -2.702 1.00 98.50 105 LYS A CA 1
ATOM 843 C C . LYS A 1 105 ? -4.985 -11.966 -1.665 1.00 98.50 105 LYS A C 1
ATOM 845 O O . LYS A 1 105 ? -4.311 -12.944 -1.983 1.00 98.50 105 LYS A O 1
ATOM 850 N N . ILE A 1 106 ? -5.098 -11.532 -0.418 1.00 97.94 106 ILE A N 1
ATOM 851 C CA . ILE A 1 106 ? -4.419 -12.135 0.724 1.00 97.94 106 ILE A CA 1
ATOM 852 C C . ILE A 1 106 ? -5.242 -13.330 1.201 1.00 97.94 106 ILE A C 1
ATOM 854 O O . ILE A 1 106 ? -6.438 -13.184 1.452 1.00 97.94 106 ILE A O 1
ATOM 858 N N . ALA A 1 107 ? -4.617 -14.503 1.287 1.00 88.81 107 ALA A N 1
ATOM 859 C CA . ALA A 1 107 ? -5.225 -15.754 1.746 1.00 88.81 107 ALA A CA 1
ATOM 860 C C . ALA A 1 107 ? -4.790 -16.094 3.175 1.00 88.81 107 ALA A C 1
ATOM 862 O O . ALA A 1 107 ? -3.669 -15.688 3.561 1.00 88.81 107 ALA A O 1
#

Mean predicted aligned error: 3.49 Å

Sequence (107 aa):
PAPLEKLNLIRCKIDTTRCIRLLGKSWNIGKNFPFMVHMVFVDGDHGVKPVEKDISAWLPRVTVGGIMAFHDYKHPNVPSLTDIVNSFMSPYEIIDEHRYMIAYKIA

Nearest PDB structures (foldseek):
  4xvz-assembly1_B  TM=8.173E-01  e=1.583E-05  Micromonospora griseorubida
  4xvz-assembly2_D  TM=8.169E-01  e=1.931E-05  Micromonospora griseorubida
  4ce0-assembly1_A-2  TM=7.638E-01  e=9.480E-05  Saccharopolyspora spinosa
  1dus-assembly1_A  TM=7.063E-01  e=2.325E-02  Methanocaldococcus jannaschii
  4dcm-assembly1_A  TM=6.175E-01  e=9.191E-03  Escherichia coli K-12

Solvent-accessible surface area (backbone atoms only — not comparable to full-atom values): 6235 Å² total; per-residue (Å²): 127,73,76,58,61,64,51,50,38,53,74,70,69,46,66,63,92,81,56,84,87,82,89,74,61,64,40,66,47,34,64,66,52,92,60,74,34,61,63,47,78,48,79,71,66,86,44,58,71,55,45,53,40,37,48,70,19,38,56,85,30,42,34,77,75,11,35,47,30,35,57,48,32,72,26,86,94,34,53,66,42,34,57,56,50,46,68,73,44,66,90,39,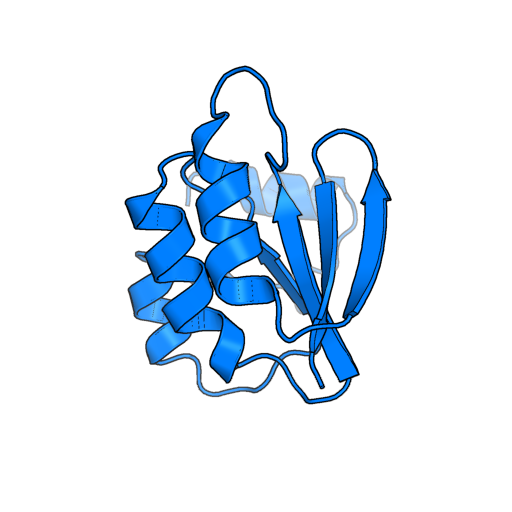48,76,76,50,76,58,92,34,33,38,32,28,37,36,116

pLDDT: mean 94.26, std 7.2, range [51.0, 98.69]

InterPro domains:
  IPR029063 S-adenosyl-L-methionine-dependent methyltransferase superfamily [G3DSA:3.40.50.150] (6-104)

Radius of gyration: 14.65 Å; Cα contacts (8 Å, |Δi|>4): 153; chains: 1; bounding box: 31×40×32 Å

Foldseek 3Di:
DPPVPVVVCVVVVHDCVPDDDDDDLQLVCLQVPPAADQEDEDDDDLDLVSVLSNCVSNVVRHDQQGKYKYAQQCPPVRNVNVVSCCVSCVVFDWPDDDDRMTMTGHD